Protein AF-I1X7N8-F1 (afdb_monomer)

Secondary structure (DSSP, 8-state):
----B-TTSPBP--SSTTTTHHHHHHHHHTT--S---STTSTTTTSGGG-----TT---------SSS------TT-

pLDDT: mean 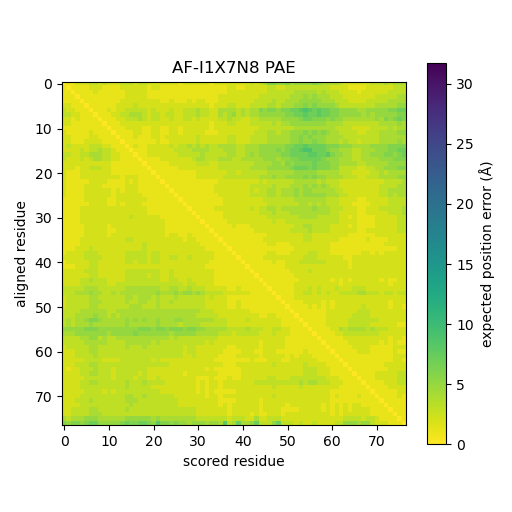97.95, std 1.11, range [91.31, 98.75]

Sequence (77 aa):
FYVPKDADGNYKTYESAGDGYDDMLQVMRTLTPTHEVFNGAVGALTGDNAMEANVGETVLIVHSQANRDTRPHLIGG

Structure (mmCIF, N/CA/C/O backbone):
data_AF-I1X7N8-F1
#
_entry.id   AF-I1X7N8-F1
#
loop_
_atom_site.group_PDB
_atom_site.id
_atom_site.type_symbol
_atom_site.label_atom_id
_atom_site.label_alt_id
_atom_site.label_comp_id
_atom_site.label_asym_id
_atom_site.label_entity_id
_atom_site.label_seq_id
_atom_site.pdbx_PDB_ins_code
_atom_site.Cartn_x
_atom_site.Cartn_y
_atom_site.Cartn_z
_atom_site.occupancy
_atom_site.B_iso_or_equiv
_atom_site.auth_seq_id
_atom_site.auth_comp_id
_atom_site.auth_asym_id
_atom_site.auth_atom_id
_atom_site.pdbx_PDB_model_num
ATOM 1 N N . PHE A 1 1 ? 3.630 1.417 -3.202 1.00 95.88 1 PHE A N 1
ATOM 2 C CA . PHE A 1 1 ? 4.593 0.587 -3.958 1.00 95.88 1 PHE A CA 1
ATOM 3 C C . PHE A 1 1 ? 4.809 1.119 -5.367 1.00 95.88 1 PHE A C 1
ATOM 5 O O . PHE A 1 1 ? 3.862 1.547 -6.024 1.00 95.88 1 PHE A O 1
ATOM 12 N N . TYR A 1 2 ? 6.044 1.002 -5.852 1.00 98.00 2 TYR A N 1
ATOM 13 C CA . TYR A 1 2 ? 6.468 1.359 -7.207 1.00 98.00 2 TYR A CA 1
ATOM 14 C C . TYR A 1 2 ? 7.045 0.107 -7.879 1.00 98.00 2 TYR A C 1
ATOM 16 O O . TYR A 1 2 ? 8.243 -0.138 -7.796 1.00 98.00 2 TYR A O 1
ATOM 24 N N . VAL A 1 3 ? 6.176 -0.733 -8.452 1.00 98.00 3 VAL A N 1
ATOM 25 C CA . VAL A 1 3 ? 6.555 -2.037 -9.019 1.00 98.00 3 VAL A CA 1
ATOM 26 C C . VAL A 1 3 ? 6.752 -1.907 -10.536 1.00 98.00 3 VAL A C 1
ATOM 28 O O . VAL A 1 3 ? 5.803 -1.532 -11.227 1.00 98.00 3 VAL A O 1
ATOM 31 N N . PRO A 1 4 ? 7.945 -2.202 -11.074 1.00 98.31 4 PRO A N 1
ATOM 32 C CA . PRO A 1 4 ? 8.216 -2.141 -12.510 1.00 98.31 4 PRO A CA 1
ATOM 33 C C . PRO A 1 4 ? 7.361 -3.096 -13.342 1.00 98.31 4 PRO A C 1
ATOM 35 O O . PRO A 1 4 ? 6.958 -4.160 -12.869 1.00 98.31 4 PRO A O 1
ATOM 38 N N . LYS A 1 5 ? 7.114 -2.713 -14.599 1.00 98.19 5 LYS A N 1
ATOM 39 C CA . LYS A 1 5 ? 6.425 -3.534 -15.601 1.00 98.19 5 LYS A CA 1
ATOM 40 C C . LYS A 1 5 ? 7.355 -3.910 -16.755 1.00 98.19 5 LYS A C 1
ATOM 42 O O . LYS A 1 5 ? 8.311 -3.185 -17.033 1.00 98.19 5 LYS A O 1
ATOM 47 N N . ASP A 1 6 ? 7.099 -5.048 -17.390 1.00 96.62 6 ASP A N 1
ATOM 48 C CA . ASP A 1 6 ? 7.755 -5.470 -18.630 1.00 96.62 6 ASP A CA 1
ATOM 49 C C . ASP A 1 6 ? 7.144 -4.787 -19.872 1.00 96.62 6 ASP A C 1
ATOM 51 O O . ASP A 1 6 ? 6.274 -3.918 -19.761 1.00 96.62 6 ASP A O 1
ATOM 55 N N . ALA A 1 7 ? 7.635 -5.152 -21.061 1.00 96.44 7 ALA A N 1
ATOM 56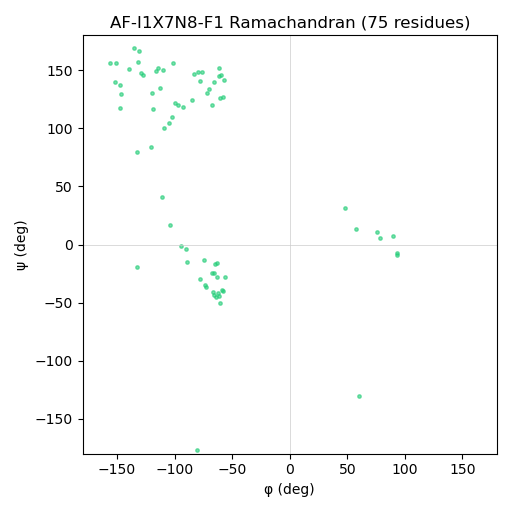 C CA . ALA A 1 7 ? 7.170 -4.593 -22.332 1.00 96.44 7 ALA A CA 1
ATOM 57 C C . ALA A 1 7 ? 5.706 -4.946 -22.654 1.00 96.44 7 ALA A C 1
ATOM 59 O O . ALA A 1 7 ? 5.044 -4.189 -23.363 1.00 96.44 7 ALA A O 1
ATOM 60 N N . ASP A 1 8 ? 5.203 -6.050 -22.101 1.00 97.38 8 ASP A N 1
ATOM 61 C CA . ASP A 1 8 ? 3.831 -6.525 -22.279 1.00 97.38 8 ASP A CA 1
ATOM 62 C C . ASP A 1 8 ? 2.879 -5.954 -21.208 1.00 97.38 8 ASP A C 1
ATOM 64 O O . ASP A 1 8 ? 1.664 -6.148 -21.262 1.00 97.38 8 ASP A O 1
ATOM 68 N N . GLY A 1 9 ? 3.413 -5.200 -20.242 1.00 96.94 9 GLY A N 1
ATOM 69 C CA . GLY A 1 9 ? 2.662 -4.537 -19.180 1.00 96.94 9 GLY A CA 1
ATOM 70 C C . GLY A 1 9 ? 2.455 -5.374 -17.914 1.00 96.94 9 GLY A C 1
ATOM 71 O O . GLY A 1 9 ? 1.737 -4.916 -17.014 1.00 96.94 9 GLY A O 1
ATOM 72 N N . ASN A 1 10 ? 3.083 -6.547 -17.801 1.00 98.19 10 ASN A N 1
ATOM 73 C CA . ASN A 1 10 ? 3.036 -7.375 -16.594 1.00 98.19 10 ASN A CA 1
ATOM 74 C C . ASN A 1 10 ? 4.003 -6.844 -15.538 1.00 98.19 10 ASN A C 1
ATOM 76 O O . ASN A 1 10 ? 5.062 -6.313 -15.865 1.00 98.19 10 ASN A O 1
ATOM 80 N N . TYR A 1 11 ? 3.669 -7.003 -14.257 1.00 98.19 11 TYR A N 1
ATOM 81 C CA . TYR A 1 11 ? 4.593 -6.650 -13.178 1.00 98.19 11 TYR A CA 1
ATOM 82 C C . TYR A 1 11 ? 5.773 -7.622 -13.129 1.00 98.19 11 TYR A C 1
ATOM 84 O O . TYR A 1 11 ? 5.586 -8.837 -13.162 1.00 98.19 11 TYR A O 1
ATOM 92 N N . LYS A 1 12 ? 6.986 -7.078 -13.015 1.00 97.88 12 LYS A N 1
ATOM 93 C CA . LYS A 1 12 ? 8.216 -7.868 -12.934 1.00 97.88 12 LYS A CA 1
ATOM 94 C C . LYS A 1 12 ? 8.393 -8.495 -11.548 1.00 97.88 12 LYS A C 1
ATOM 96 O O . LYS A 1 12 ? 8.045 -7.894 -10.531 1.00 97.88 12 LYS A O 1
ATOM 101 N N . THR A 1 13 ? 9.015 -9.671 -11.519 1.00 97.38 13 THR A N 1
ATOM 102 C CA . THR A 1 13 ? 9.515 -10.340 -10.309 1.00 97.38 13 THR A CA 1
ATOM 103 C C . THR A 1 13 ? 11.032 -10.454 -10.372 1.00 97.38 13 THR A C 1
ATOM 105 O O . THR A 1 13 ? 11.592 -10.592 -11.457 1.00 97.38 13 THR A O 1
ATOM 108 N N . TYR A 1 14 ? 11.687 -10.436 -9.216 1.00 96.81 14 TYR A N 1
ATOM 109 C CA . TYR A 1 14 ? 13.144 -10.450 -9.095 1.00 96.81 14 TYR A CA 1
ATOM 110 C C . TYR A 1 14 ? 13.573 -11.545 -8.112 1.00 96.81 14 TYR A C 1
ATOM 112 O O . TYR A 1 14 ? 12.831 -11.840 -7.174 1.00 96.81 14 TYR A O 1
ATOM 120 N N . GLU A 1 15 ? 14.741 -12.154 -8.327 1.00 97.12 15 GLU A N 1
ATOM 121 C CA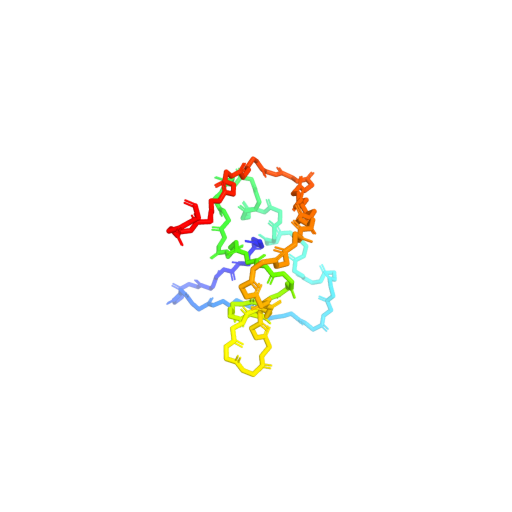 . GLU A 1 15 ? 15.251 -13.241 -7.475 1.00 97.12 15 GLU A CA 1
ATOM 122 C C . GLU A 1 15 ? 15.727 -12.726 -6.112 1.00 97.12 15 GLU A C 1
ATOM 124 O O . GLU A 1 15 ? 15.520 -13.373 -5.085 1.00 97.12 15 GLU A O 1
ATOM 129 N N . SER A 1 16 ? 16.320 -11.533 -6.089 1.00 97.12 16 SER A N 1
ATOM 130 C CA . SER A 1 16 ? 16.736 -10.842 -4.877 1.00 97.12 16 SER A CA 1
ATOM 131 C C . SER A 1 16 ? 16.255 -9.391 -4.852 1.00 97.12 16 SER A C 1
ATOM 133 O O . SER A 1 16 ? 15.842 -8.811 -5.857 1.00 97.12 16 SER A O 1
ATOM 135 N N . ALA A 1 17 ? 16.344 -8.765 -3.677 1.00 93.06 17 ALA A N 1
ATOM 136 C CA . ALA A 1 17 ? 16.005 -7.354 -3.518 1.00 93.06 17 ALA A CA 1
ATOM 137 C C . ALA A 1 17 ? 16.922 -6.416 -4.331 1.00 93.06 17 ALA A C 1
ATOM 139 O O . ALA A 1 17 ? 16.494 -5.325 -4.702 1.00 93.06 17 ALA A O 1
ATOM 140 N N . GLY A 1 18 ? 18.169 -6.823 -4.598 1.00 97.06 18 GLY A N 1
ATOM 141 C CA . GLY A 1 18 ? 19.136 -6.012 -5.341 1.00 97.06 18 GLY A CA 1
ATOM 142 C C . GLY A 1 18 ? 18.837 -5.947 -6.837 1.00 97.06 18 GLY A C 1
ATOM 143 O O . GLY A 1 18 ? 19.011 -4.895 -7.447 1.00 97.06 18 GLY A O 1
ATOM 144 N N . ASP A 1 19 ? 18.318 -7.034 -7.410 1.00 97.75 19 ASP A N 1
ATOM 145 C CA . ASP A 1 19 ? 18.163 -7.170 -8.866 1.00 97.75 19 ASP A CA 1
ATOM 146 C C . ASP A 1 19 ? 17.126 -6.199 -9.451 1.00 97.75 19 ASP A C 1
ATOM 148 O O . ASP A 1 19 ? 17.192 -5.845 -10.625 1.00 97.75 19 ASP A O 1
ATOM 152 N N . GLY A 1 20 ? 16.170 -5.748 -8.633 1.00 97.25 20 GLY A N 1
ATOM 153 C CA . GLY A 1 20 ? 15.125 -4.806 -9.042 1.00 97.25 20 GLY A CA 1
ATOM 154 C C . GLY A 1 20 ? 15.429 -3.337 -8.760 1.00 97.25 20 GLY A C 1
ATOM 155 O O . GLY A 1 20 ? 14.592 -2.489 -9.071 1.00 97.25 20 GLY A O 1
ATOM 156 N N . TYR A 1 21 ? 16.576 -3.012 -8.156 1.00 97.81 21 TYR A N 1
ATOM 157 C CA . TYR A 1 21 ? 16.825 -1.677 -7.605 1.00 97.81 21 TYR A CA 1
ATOM 158 C C . TYR A 1 21 ? 16.759 -0.565 -8.663 1.00 97.81 21 TYR A C 1
ATOM 160 O O . TYR A 1 21 ? 16.029 0.413 -8.486 1.00 97.81 21 TYR A O 1
ATOM 168 N N . ASP A 1 22 ? 17.465 -0.731 -9.783 1.00 98.06 22 ASP A N 1
ATOM 169 C CA . ASP A 1 22 ? 17.512 0.283 -10.842 1.00 98.06 22 ASP A CA 1
ATOM 170 C C . ASP A 1 22 ? 16.144 0.482 -11.506 1.00 98.06 22 ASP A C 1
ATOM 172 O O . ASP A 1 22 ? 15.701 1.620 -11.683 1.00 98.06 22 ASP A O 1
ATOM 176 N N . ASP A 1 23 ? 15.431 -0.606 -11.802 1.00 97.94 23 ASP A N 1
ATOM 177 C CA . ASP A 1 23 ? 14.080 -0.547 -12.363 1.00 97.94 23 ASP A CA 1
ATOM 178 C C . ASP A 1 23 ? 13.108 0.158 -11.397 1.00 97.94 23 ASP A C 1
ATOM 180 O O . ASP A 1 23 ? 12.330 1.025 -11.804 1.00 97.94 23 ASP A O 1
ATOM 184 N N . MET A 1 24 ? 13.164 -0.169 -10.100 1.00 98.19 24 MET A N 1
ATOM 185 C CA . MET A 1 24 ? 12.336 0.478 -9.079 1.00 98.19 24 MET A CA 1
ATOM 186 C C . MET A 1 24 ? 12.639 1.973 -8.970 1.00 98.19 24 MET A C 1
ATOM 188 O O . MET A 1 24 ? 11.701 2.770 -8.901 1.00 98.19 24 MET A O 1
ATOM 192 N N . LEU A 1 25 ? 13.915 2.377 -9.010 1.00 98.19 25 LEU A N 1
ATOM 193 C CA . LEU A 1 25 ? 14.300 3.790 -8.998 1.00 98.19 25 LEU A CA 1
ATOM 194 C C . LEU A 1 25 ? 13.696 4.562 -10.175 1.00 98.19 25 LEU A C 1
ATOM 196 O O . LEU A 1 25 ? 13.262 5.704 -9.994 1.00 98.19 25 LEU A O 1
ATOM 200 N N . GLN A 1 26 ? 13.636 3.961 -11.366 1.00 97.94 26 GLN A N 1
ATOM 201 C CA . GLN A 1 26 ? 12.997 4.597 -12.521 1.00 97.94 26 GLN A CA 1
ATOM 202 C C . GLN A 1 26 ? 11.498 4.812 -12.286 1.00 97.94 26 GLN A C 1
ATOM 204 O O . GLN A 1 26 ? 10.995 5.913 -12.507 1.00 97.94 26 GLN A O 1
ATOM 209 N N . VAL A 1 27 ? 10.787 3.807 -11.767 1.00 98.12 27 VAL A N 1
ATOM 210 C CA . VAL A 1 27 ? 9.346 3.922 -11.482 1.00 98.12 27 VAL A CA 1
ATOM 211 C C . VAL A 1 27 ? 9.076 4.918 -10.352 1.00 98.12 27 VAL A C 1
ATOM 213 O O . VAL A 1 27 ? 8.160 5.731 -10.466 1.00 98.12 27 VAL A O 1
ATOM 216 N N . MET A 1 28 ? 9.884 4.925 -9.287 1.00 98.62 28 MET A N 1
ATOM 217 C CA . MET A 1 28 ? 9.757 5.881 -8.176 1.00 98.62 28 MET A CA 1
ATOM 218 C C . MET A 1 28 ? 9.868 7.334 -8.647 1.00 98.62 28 MET A C 1
ATOM 220 O O . MET A 1 28 ? 9.089 8.182 -8.213 1.00 98.62 28 MET A O 1
ATOM 224 N N . ARG A 1 29 ? 10.783 7.624 -9.582 1.00 98.19 29 ARG A N 1
ATOM 225 C CA . ARG A 1 29 ? 10.979 8.974 -10.143 1.00 98.19 29 ARG A CA 1
ATOM 226 C C . ARG A 1 29 ? 9.781 9.500 -10.934 1.00 98.19 29 ARG A C 1
ATOM 228 O O . ARG A 1 29 ? 9.685 10.706 -11.132 1.00 98.19 29 ARG A O 1
ATOM 235 N N . THR A 1 30 ? 8.848 8.637 -11.337 1.00 98.31 30 THR A N 1
ATOM 236 C CA . THR A 1 30 ? 7.585 9.062 -11.969 1.00 98.31 30 THR A CA 1
ATOM 237 C C . THR A 1 30 ? 6.587 9.661 -10.976 1.00 98.31 30 THR A C 1
ATOM 239 O O . THR A 1 30 ? 5.581 10.232 -11.394 1.00 98.31 30 THR A O 1
ATOM 242 N N . LEU A 1 31 ? 6.823 9.486 -9.665 1.00 98.19 31 LEU A N 1
ATOM 243 C CA . LEU A 1 31 ? 5.934 9.896 -8.569 1.00 98.19 31 LEU A CA 1
ATOM 244 C C . LEU A 1 31 ? 4.519 9.292 -8.644 1.00 98.19 31 LEU A C 1
ATOM 246 O O . LEU A 1 31 ? 3.610 9.722 -7.928 1.00 98.19 31 LEU A O 1
ATOM 250 N N . THR A 1 32 ? 4.336 8.277 -9.492 1.00 98.25 32 THR A N 1
ATOM 251 C CA . THR A 1 32 ? 3.067 7.585 -9.702 1.00 98.25 32 THR A CA 1
ATOM 252 C C . THR A 1 32 ? 3.157 6.181 -9.103 1.00 98.25 32 THR A C 1
ATOM 254 O O . THR A 1 32 ? 3.759 5.289 -9.707 1.00 98.25 32 THR A O 1
ATOM 257 N N . PRO A 1 33 ? 2.612 5.959 -7.895 1.00 98.25 33 PRO A N 1
ATOM 258 C CA . PRO A 1 33 ? 2.638 4.646 -7.274 1.00 98.25 33 PRO A CA 1
ATOM 259 C C . PRO A 1 33 ? 1.783 3.670 -8.082 1.00 98.25 33 PRO A C 1
ATOM 261 O O . PRO A 1 33 ? 0.692 3.991 -8.542 1.00 98.25 33 PRO A O 1
ATOM 264 N N . THR A 1 34 ? 2.273 2.445 -8.219 1.00 98.31 34 THR A N 1
ATOM 265 C CA . THR A 1 34 ? 1.523 1.354 -8.864 1.00 98.31 34 THR A CA 1
ATOM 266 C C . THR A 1 34 ? 0.467 0.749 -7.948 1.00 98.31 34 THR A C 1
ATOM 268 O O . THR A 1 34 ? -0.549 0.263 -8.428 1.00 98.31 34 THR A O 1
ATOM 271 N N . HIS A 1 35 ? 0.711 0.783 -6.636 1.00 98.50 35 HIS A N 1
ATOM 272 C CA . HIS A 1 35 ? -0.199 0.273 -5.618 1.00 98.50 35 HIS A CA 1
ATOM 273 C C . HIS A 1 35 ? -0.076 1.144 -4.369 1.00 98.50 35 HIS A C 1
ATOM 275 O O . HIS A 1 35 ? 1.033 1.352 -3.878 1.00 98.50 35 HIS A O 1
ATOM 281 N N . GLU A 1 36 ? -1.192 1.612 -3.832 1.00 98.38 36 GLU A N 1
ATOM 282 C CA . GLU A 1 36 ? -1.288 2.249 -2.515 1.00 98.38 36 GLU A CA 1
ATOM 283 C C . GLU A 1 36 ? -2.233 1.382 -1.687 1.00 98.38 36 GLU A C 1
ATOM 285 O O . GLU A 1 36 ? -3.381 1.180 -2.079 1.00 98.38 36 GLU A O 1
ATOM 290 N N . VAL A 1 37 ? -1.733 0.782 -0.608 1.00 98.69 37 VAL A N 1
ATOM 291 C CA . VAL A 1 37 ? -2.458 -0.259 0.135 1.00 98.69 37 VAL A CA 1
ATOM 292 C C . VAL A 1 37 ? -2.272 -0.089 1.635 1.00 98.69 37 VAL A C 1
ATOM 294 O O . VAL A 1 37 ? -1.225 0.372 2.089 1.00 98.69 37 VAL A O 1
ATOM 297 N N . PHE A 1 38 ? -3.267 -0.517 2.407 1.00 98.69 38 PHE A N 1
ATOM 298 C CA . PHE A 1 38 ? -3.130 -0.659 3.854 1.00 98.69 38 PHE A CA 1
ATOM 299 C C . PHE A 1 38 ? -2.478 -1.994 4.204 1.00 98.69 38 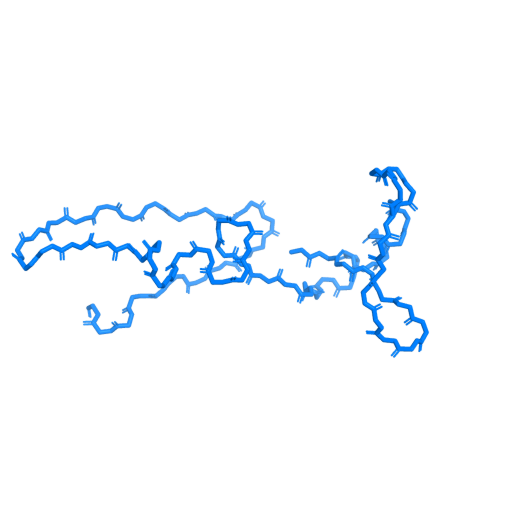PHE A C 1
ATOM 301 O O . PHE A 1 38 ? -2.654 -2.981 3.496 1.00 98.69 38 PHE A O 1
ATOM 308 N N . ASN A 1 39 ? -1.699 -2.004 5.285 1.00 98.12 39 ASN A N 1
ATOM 309 C CA . ASN A 1 39 ? -1.105 -3.194 5.906 1.00 98.12 39 ASN A CA 1
ATOM 310 C C . ASN A 1 39 ? -0.407 -4.177 4.939 1.00 98.12 39 ASN A C 1
ATOM 312 O O . ASN A 1 39 ? -0.352 -5.375 5.193 1.00 98.12 39 ASN A O 1
ATOM 316 N N . GLY A 1 40 ? 0.169 -3.667 3.845 1.00 98.12 40 GLY A N 1
ATOM 317 C CA . GLY A 1 40 ? 1.067 -4.418 2.964 1.00 98.12 40 GLY A CA 1
ATOM 318 C C . GLY A 1 40 ? 0.430 -5.118 1.759 1.00 98.12 40 GLY A C 1
ATOM 319 O O . GLY A 1 40 ? 1.182 -5.547 0.888 1.00 98.12 40 GLY A O 1
ATOM 320 N N . ALA A 1 41 ? -0.903 -5.192 1.635 1.00 98.38 41 ALA A N 1
ATOM 321 C CA . ALA A 1 41 ? -1.556 -5.834 0.485 1.00 98.38 41 ALA A CA 1
ATOM 322 C C . ALA A 1 41 ? -2.940 -5.247 0.155 1.00 98.38 41 ALA A C 1
ATOM 324 O O . ALA A 1 41 ? -3.624 -4.681 1.009 1.00 98.38 41 ALA A O 1
ATOM 325 N N . VAL A 1 42 ? -3.380 -5.407 -1.099 1.00 98.50 42 VAL A N 1
ATOM 326 C CA . VAL A 1 42 ? -4.753 -5.059 -1.503 1.00 98.50 42 VAL A CA 1
ATOM 327 C C . VAL A 1 42 ? -5.729 -5.914 -0.694 1.00 98.50 42 VAL A C 1
ATOM 329 O O . VAL A 1 42 ? -5.606 -7.134 -0.669 1.00 98.50 42 VAL A O 1
ATOM 332 N N . GLY A 1 43 ? -6.686 -5.273 -0.022 1.00 98.19 43 GLY A N 1
ATOM 333 C CA . GLY A 1 43 ? -7.685 -5.974 0.787 1.00 98.19 43 GLY A CA 1
ATOM 334 C C . GLY A 1 43 ? -7.181 -6.503 2.136 1.00 98.19 43 GLY A C 1
ATOM 335 O O . GLY A 1 43 ? -7.917 -7.235 2.789 1.00 98.19 43 GLY A O 1
ATOM 336 N N . ALA A 1 44 ? -5.979 -6.125 2.593 1.00 98.56 44 ALA A N 1
ATOM 337 C CA . ALA A 1 44 ? -5.403 -6.642 3.842 1.00 98.56 44 ALA A CA 1
ATOM 338 C C . ALA A 1 44 ? -6.282 -6.428 5.093 1.00 98.56 44 ALA A C 1
ATOM 340 O O . ALA A 1 44 ? -6.202 -7.215 6.027 1.00 98.56 44 ALA A O 1
ATOM 341 N N . LEU A 1 45 ? -7.121 -5.385 5.105 1.00 98.50 45 LEU A N 1
ATOM 342 C CA . LEU A 1 45 ? -8.047 -5.054 6.198 1.00 98.50 45 LEU A CA 1
ATOM 343 C C . LEU A 1 45 ? -9.517 -5.273 5.794 1.00 98.50 45 LEU A C 1
ATOM 345 O O . LEU A 1 45 ? -10.375 -4.429 6.049 1.00 98.50 45 LEU A O 1
ATOM 349 N N . THR A 1 46 ? -9.798 -6.360 5.072 1.00 98.62 46 THR A N 1
ATOM 350 C CA . THR A 1 46 ? -11.141 -6.701 4.566 1.00 98.62 46 THR A CA 1
ATOM 351 C C . THR A 1 46 ? -11.468 -8.178 4.792 1.00 98.62 46 THR A C 1
ATOM 353 O O . THR A 1 46 ? -10.582 -8.962 5.139 1.00 98.62 46 THR A O 1
ATOM 356 N N . GLY A 1 47 ? -12.733 -8.563 4.576 1.00 98.38 47 GLY A N 1
ATOM 357 C CA . GLY A 1 47 ? -13.201 -9.939 4.768 1.00 98.38 47 GLY A CA 1
ATOM 358 C C . GLY A 1 47 ? -12.995 -10.387 6.211 1.00 98.38 47 GLY A C 1
ATOM 359 O O . GLY A 1 47 ? -13.310 -9.638 7.132 1.00 98.38 47 GLY A O 1
ATOM 360 N N . ASP A 1 48 ? -12.394 -11.559 6.395 1.00 98.31 48 ASP A N 1
ATOM 361 C CA . ASP A 1 48 ? -12.095 -12.119 7.719 1.00 98.31 48 ASP A CA 1
ATOM 362 C C . ASP A 1 48 ? -11.109 -11.260 8.542 1.00 98.31 48 ASP A C 1
ATOM 364 O O . ASP A 1 48 ? -11.004 -11.433 9.750 1.00 98.31 48 ASP A O 1
ATOM 368 N N . ASN A 1 49 ? -10.396 -10.320 7.903 1.00 98.31 49 ASN A N 1
ATOM 369 C CA . ASN A 1 49 ? -9.464 -9.385 8.549 1.00 98.31 49 ASN A CA 1
ATOM 370 C C . ASN A 1 49 ? -10.040 -7.962 8.677 1.00 98.31 49 ASN A C 1
ATOM 372 O O . ASN A 1 49 ? -9.284 -6.995 8.814 1.00 98.31 49 ASN A O 1
ATOM 376 N N . ALA A 1 50 ? -11.359 -7.796 8.540 1.00 98.56 50 ALA A N 1
ATOM 377 C CA . ALA A 1 50 ? -11.994 -6.494 8.692 1.00 98.56 50 ALA A CA 1
ATOM 378 C C . ALA A 1 50 ? -11.785 -5.937 10.110 1.00 98.56 50 ALA A C 1
ATOM 380 O O . ALA A 1 50 ? -11.763 -6.671 11.094 1.00 98.56 50 ALA A O 1
ATOM 381 N N . MET A 1 51 ? -11.638 -4.616 10.214 1.00 98.31 51 MET A N 1
ATOM 382 C CA . MET A 1 51 ? -11.629 -3.949 11.515 1.00 98.31 51 MET A CA 1
ATOM 383 C C . MET A 1 51 ? -13.047 -3.956 12.093 1.00 98.31 51 MET A C 1
ATOM 385 O O . MET A 1 51 ? -13.989 -3.550 11.412 1.00 98.31 51 MET A O 1
ATOM 389 N N . GLU A 1 52 ? -13.186 -4.381 13.344 1.00 98.06 52 GLU A N 1
ATOM 390 C CA . GLU A 1 52 ? -14.466 -4.488 14.045 1.00 98.06 52 GLU A CA 1
ATOM 391 C C . GLU A 1 52 ? -14.577 -3.435 15.154 1.00 98.06 52 GLU A C 1
ATOM 393 O O . GLU A 1 52 ? -13.579 -3.017 15.742 1.00 98.06 52 GLU A O 1
ATOM 398 N N . ALA A 1 53 ? -15.806 -3.013 15.439 1.00 98.38 53 ALA A N 1
ATOM 399 C CA . ALA A 1 53 ? -16.168 -2.207 16.599 1.00 98.38 53 ALA A CA 1
ATOM 400 C C . ALA A 1 53 ? -17.654 -2.427 16.910 1.00 98.38 53 ALA A C 1
ATOM 402 O O . ALA A 1 53 ? -18.434 -2.767 16.016 1.00 98.38 53 ALA A O 1
ATOM 403 N N . ASN A 1 54 ? -18.066 -2.189 18.152 1.00 98.44 54 ASN A N 1
ATOM 404 C CA . ASN A 1 54 ? -19.473 -2.227 18.555 1.00 98.44 54 ASN A CA 1
ATOM 405 C C . ASN A 1 54 ? -20.079 -0.822 18.668 1.00 98.44 54 ASN A C 1
ATOM 407 O O . ASN A 1 54 ? -19.391 0.171 18.908 1.00 98.44 54 ASN A O 1
ATOM 411 N N . VAL A 1 55 ? -21.408 -0.728 18.548 1.00 98.00 55 VAL A N 1
ATOM 412 C CA . VAL A 1 55 ? -22.125 0.535 18.786 1.00 98.00 55 VAL A CA 1
ATOM 413 C C . VAL A 1 55 ? -21.849 1.025 20.208 1.00 98.00 55 VAL A C 1
ATOM 415 O O . VAL A 1 55 ? -22.077 0.305 21.178 1.00 98.00 55 VAL A O 1
ATOM 418 N N . GLY A 1 56 ? -21.397 2.274 20.317 1.00 98.31 56 GLY A N 1
ATOM 419 C CA . GLY A 1 56 ? -21.045 2.910 21.587 1.00 98.31 56 GLY A CA 1
ATOM 420 C C . GLY A 1 56 ? -19.569 2.784 21.972 1.00 98.31 56 GLY A C 1
ATOM 421 O O . GLY A 1 56 ? -19.157 3.429 22.934 1.00 98.31 56 GLY A O 1
ATOM 422 N N . GLU A 1 57 ? -18.763 2.015 21.234 1.00 98.56 57 GLU A N 1
ATOM 423 C CA . GLU A 1 57 ? -17.313 1.992 21.428 1.00 98.56 57 GLU A CA 1
ATOM 424 C C . GLU A 1 57 ? -16.642 3.212 20.790 1.00 98.56 57 GLU A C 1
ATOM 426 O O . GLU A 1 57 ? -16.972 3.634 19.681 1.00 98.56 57 GLU A O 1
ATOM 431 N N . THR A 1 58 ? -15.643 3.753 21.487 1.00 98.56 58 THR A N 1
ATOM 432 C CA . THR A 1 58 ? -14.744 4.771 20.939 1.00 98.56 58 THR A CA 1
ATOM 433 C C . THR A 1 58 ? -13.449 4.100 20.505 1.00 98.56 58 THR A C 1
ATOM 435 O O . THR A 1 58 ? -12.750 3.513 21.330 1.00 98.56 58 THR A O 1
ATOM 438 N N . VAL A 1 59 ? -13.097 4.234 19.226 1.00 98.56 59 VAL A N 1
ATOM 439 C CA . VAL A 1 59 ? -11.890 3.634 18.643 1.00 98.56 59 VAL A CA 1
ATOM 440 C C . VAL A 1 59 ? -10.895 4.722 18.242 1.00 98.56 59 VAL A C 1
ATOM 442 O O . VAL A 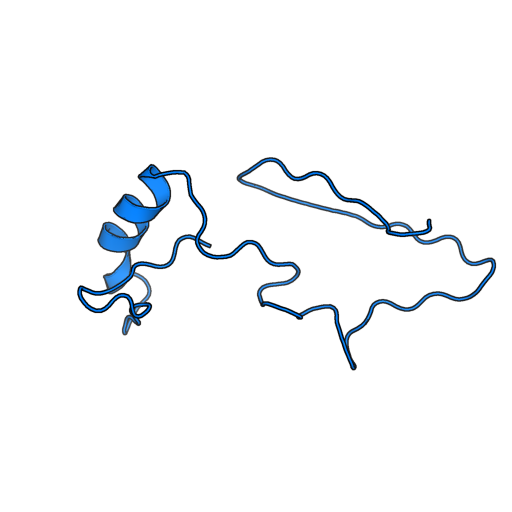1 59 ? -11.259 5.707 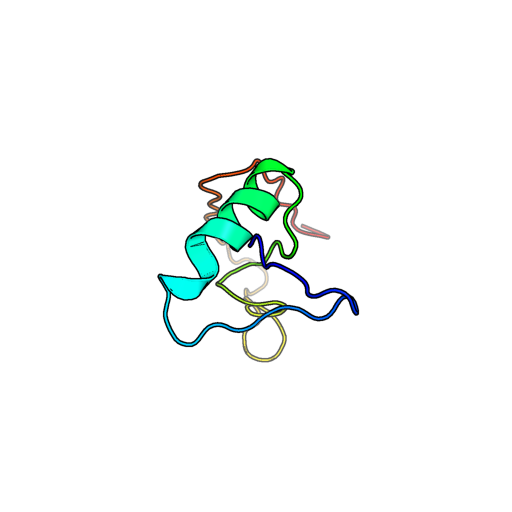17.601 1.00 98.56 59 VAL A O 1
ATOM 445 N N . LEU A 1 60 ? -9.618 4.532 18.586 1.00 98.56 60 LEU A N 1
ATOM 446 C CA . LEU A 1 60 ? -8.516 5.352 18.081 1.00 98.56 60 LEU A CA 1
ATOM 447 C C . LEU A 1 60 ? -7.923 4.704 16.826 1.00 98.56 60 LEU A C 1
ATOM 449 O O . LEU A 1 60 ? -7.358 3.616 16.901 1.00 98.56 60 LEU A O 1
ATOM 453 N N . ILE A 1 61 ? -7.991 5.399 15.690 1.00 98.56 61 ILE A N 1
ATOM 454 C CA . ILE A 1 61 ? -7.394 4.942 14.429 1.00 98.56 61 ILE A CA 1
ATOM 455 C C . ILE A 1 61 ? -6.119 5.741 14.168 1.00 98.56 61 ILE A C 1
ATOM 457 O O . ILE A 1 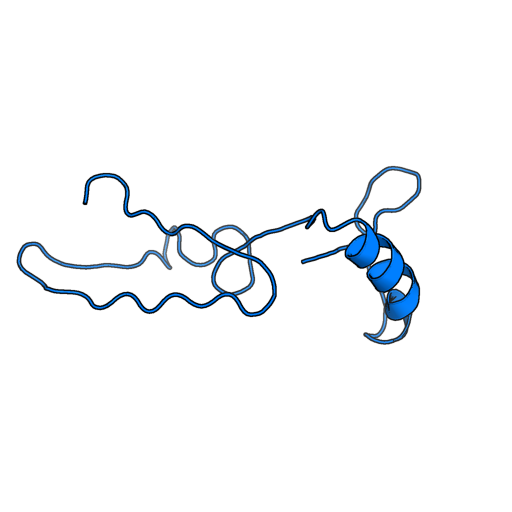61 ? -6.167 6.904 13.769 1.00 98.56 61 ILE A O 1
ATOM 461 N N . VAL A 1 62 ? -4.964 5.112 14.383 1.00 98.50 62 VAL A N 1
ATOM 462 C CA . VAL A 1 62 ? -3.670 5.701 14.021 1.00 98.50 62 VAL A CA 1
ATOM 463 C C . VAL A 1 62 ? -3.385 5.397 12.554 1.00 98.50 62 VAL A C 1
ATOM 465 O O . VAL A 1 62 ? -3.366 4.239 12.146 1.00 98.50 62 VAL A O 1
ATOM 468 N N . HIS A 1 63 ? -3.142 6.439 11.764 1.00 98.75 63 HIS A N 1
ATOM 469 C CA . HIS A 1 63 ? -2.832 6.324 10.343 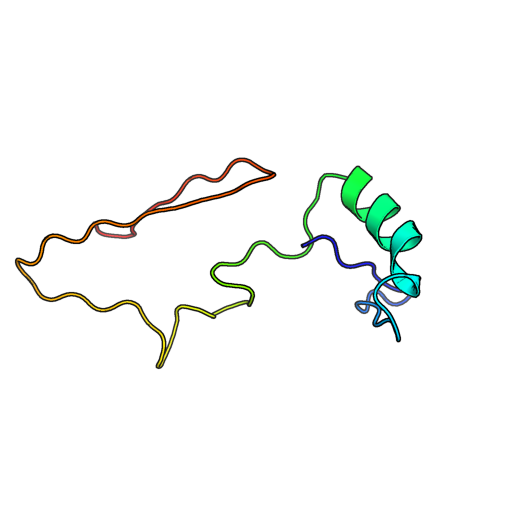1.00 98.75 63 HIS A CA 1
ATOM 470 C C . HIS A 1 63 ? -1.452 6.914 10.061 1.00 98.75 63 HIS A C 1
ATOM 472 O O . HIS A 1 63 ? -1.169 8.041 10.466 1.00 98.75 63 HIS A O 1
ATOM 478 N N . SER A 1 64 ? -0.605 6.177 9.345 1.00 98.50 64 SER A N 1
ATOM 479 C CA . SER A 1 64 ? 0.725 6.640 8.952 1.00 98.50 64 SER A CA 1
ATOM 480 C C . SER A 1 64 ? 0.953 6.489 7.451 1.00 98.50 64 SER A C 1
ATOM 482 O O . SER A 1 64 ? 0.467 5.562 6.806 1.00 98.50 64 SER A O 1
ATOM 484 N N . GLN A 1 65 ? 1.708 7.432 6.898 1.00 98.62 65 GLN A N 1
ATOM 485 C CA . GLN A 1 65 ? 2.217 7.395 5.534 1.00 98.62 65 GLN A CA 1
ATOM 486 C C . GLN A 1 65 ? 3.576 8.102 5.563 1.00 98.62 65 GLN A C 1
ATOM 488 O O . GLN A 1 65 ? 3.662 9.264 5.950 1.00 98.62 65 GLN A O 1
ATOM 493 N N . ALA A 1 66 ? 4.647 7.376 5.240 1.00 98.50 66 ALA A N 1
ATOM 494 C CA . ALA A 1 66 ? 6.016 7.860 5.411 1.00 98.50 66 ALA A CA 1
ATOM 495 C C . ALA A 1 66 ? 6.598 8.622 4.202 1.00 98.50 66 ALA A C 1
ATOM 497 O O . ALA A 1 66 ? 7.635 9.259 4.338 1.00 98.50 66 ALA A O 1
ATOM 498 N N . ASN A 1 67 ? 5.989 8.536 3.017 1.00 98.19 67 ASN A N 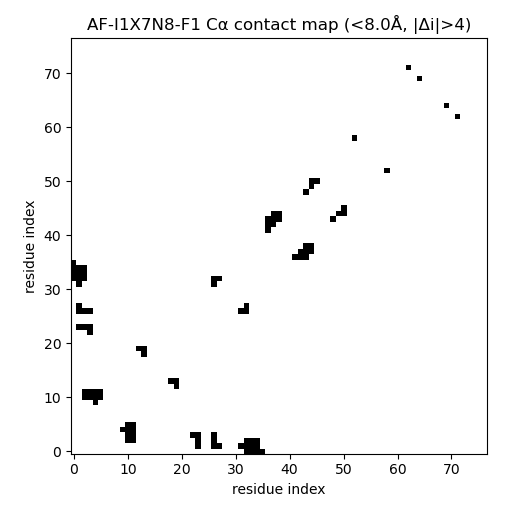1
ATOM 499 C CA . ASN A 1 67 ? 6.586 8.981 1.751 1.00 98.19 67 ASN A CA 1
ATOM 500 C C . ASN A 1 67 ? 5.667 9.846 0.868 1.00 98.19 67 ASN A C 1
ATOM 502 O O . ASN A 1 67 ? 6.145 10.496 -0.058 1.00 98.19 67 ASN A O 1
ATOM 506 N N . ARG A 1 68 ? 4.349 9.814 1.062 1.00 97.69 68 ARG A N 1
ATOM 507 C CA . ARG A 1 68 ? 3.373 10.491 0.204 1.00 97.69 68 ARG A CA 1
ATOM 508 C C . ARG A 1 68 ? 2.124 10.857 0.994 1.00 97.69 68 ARG A C 1
ATOM 510 O O . ARG A 1 68 ? 1.607 10.053 1.760 1.00 97.69 68 ARG A O 1
ATOM 517 N N . ASP A 1 69 ? 1.586 12.039 0.744 1.00 98.38 69 ASP A N 1
ATOM 518 C CA . ASP A 1 69 ? 0.369 12.477 1.418 1.00 98.38 69 ASP A CA 1
ATOM 519 C C . ASP A 1 69 ? -0.801 11.507 1.198 1.00 98.38 69 ASP A C 1
ATOM 521 O O . ASP A 1 69 ? -1.027 10.984 0.097 1.00 98.38 69 ASP A O 1
ATOM 525 N N . THR A 1 70 ? -1.580 11.328 2.261 1.00 98.56 70 THR A N 1
ATOM 526 C CA . THR A 1 70 ? -2.824 10.560 2.292 1.00 98.56 70 THR A CA 1
ATOM 527 C C . THR A 1 70 ? -3.911 11.378 2.981 1.00 98.56 70 THR A C 1
ATOM 529 O O . THR A 1 70 ? -3.633 12.301 3.744 1.00 98.56 70 THR A O 1
ATOM 532 N N . ARG A 1 71 ? -5.167 11.058 2.683 1.00 98.62 71 ARG A N 1
ATOM 533 C CA . ARG A 1 71 ? -6.351 11.760 3.190 1.00 98.62 71 ARG A CA 1
ATOM 534 C C . ARG A 1 71 ? -7.365 10.726 3.688 1.00 98.62 71 ARG A C 1
ATOM 536 O O . ARG A 1 71 ? -8.263 10.361 2.931 1.00 98.62 71 ARG A O 1
ATOM 543 N N . PRO A 1 72 ? -7.170 10.187 4.909 1.00 98.44 72 PRO A N 1
ATOM 544 C CA . PRO A 1 72 ? -8.030 9.146 5.459 1.00 98.44 72 PRO A CA 1
ATOM 545 C C . PRO A 1 72 ? -9.474 9.629 5.573 1.00 98.44 72 PRO A C 1
ATOM 547 O O . PRO A 1 72 ? -9.728 10.798 5.860 1.00 98.44 72 PRO A O 1
ATOM 550 N N . HIS A 1 73 ? -10.416 8.720 5.364 1.00 98.62 73 HIS A N 1
ATOM 551 C CA . HIS A 1 73 ? -11.840 8.993 5.483 1.00 98.62 73 HIS A CA 1
ATOM 552 C C . HIS A 1 73 ? -12.553 7.739 5.987 1.00 98.62 73 HIS A C 1
ATOM 554 O O . HIS A 1 73 ? -12.257 6.637 5.523 1.00 98.62 73 HIS A O 1
ATOM 560 N N . LEU A 1 74 ? -13.488 7.917 6.919 1.00 98.25 74 LEU A N 1
ATOM 561 C CA . LEU A 1 74 ? -14.398 6.872 7.373 1.00 98.25 74 LEU A CA 1
ATOM 562 C C . LEU A 1 74 ? -15.755 7.101 6.706 1.00 98.25 74 LEU A C 1
ATOM 564 O O . LEU A 1 74 ? -16.443 8.073 7.009 1.00 98.25 74 LEU A O 1
ATOM 568 N N . ILE A 1 75 ? -16.119 6.226 5.772 1.00 98.19 75 ILE A N 1
ATOM 569 C CA . ILE A 1 75 ? -17.387 6.331 5.044 1.00 98.19 75 ILE A CA 1
ATOM 570 C C . ILE A 1 75 ? -18.539 6.078 6.023 1.00 98.19 75 ILE A C 1
ATOM 572 O O . ILE A 1 75 ? -18.625 4.998 6.601 1.00 98.19 75 ILE A O 1
ATOM 576 N N . GLY A 1 76 ? -19.429 7.060 6.180 1.00 98.00 76 GLY A N 1
ATOM 577 C CA . GLY A 1 76 ? -20.600 6.971 7.063 1.00 98.00 76 GLY A CA 1
ATOM 578 C C . GLY A 1 76 ? -20.316 7.172 8.556 1.00 98.00 76 GLY A C 1
ATOM 579 O O . GLY A 1 76 ? -21.231 6.973 9.353 1.00 98.00 76 GLY A O 1
ATOM 580 N N . GLY A 1 77 ? -19.078 7.528 8.918 1.00 91.31 77 GLY A N 1
ATOM 581 C CA . GLY A 1 77 ? -18.732 7.975 10.271 1.00 91.31 77 GLY A CA 1
ATOM 582 C C . GLY A 1 77 ? -19.178 9.397 10.583 1.00 91.31 77 GLY A C 1
ATOM 583 O O . GLY A 1 77 ? -19.789 10.053 9.706 1.00 91.31 77 GLY A O 1
#

Radius of gyration: 16.97 Å; Cα contacts (8 Å, |Δi|>4): 49; chains: 1; bounding box: 41×26×44 Å

Foldseek 3Di:
DQFAADPVGHTDDDPDPVVCVVRSVVSVVVVDHPDDDPPPDNQCCHDVNPDDDDPPDDDDDDDDDDPDDDDDDDVPD

Nearest PDB structures (foldseek):
  3h56-assembly1_A-3  TM=1.009E+00  e=5.882E-06  Alcaligenes faecalis
  2bp0-assembly2_B  TM=1.003E+00  e=4.543E-05  Achromobacter xylosoxidans
  1kcb-assembly1_A  TM=9.875E-01  e=1.371E-05  Achromobacter cycloclastes
  1mzz-assembly1_C  TM=9.943E-01  e=3.677E-05  Cereibacter sphaeroides
  1n70-assembly1_A  TM=9.465E-01  e=1.996E-04  Cereibacter sphaeroides

Mean predicted aligned error: 2.43 Å

Solvent-accessible surface area (backbone atoms only — not comparable to full-atom values): 5434 Å² total; per-residue (Å²): 81,44,72,40,58,49,97,88,65,48,75,66,83,63,97,47,82,72,78,42,46,69,55,28,53,58,39,51,73,66,75,57,68,71,45,87,62,59,92,85,34,87,65,53,64,37,78,98,48,42,86,82,84,58,96,90,65,88,81,88,82,88,83,86,68,95,86,57,94,81,82,89,80,67,89,90,108